Protein AF-G4ZP47-F1 (afdb_monomer_lite)

Organism: Phytophthora sojae (strain P6497) (NCBI:txid1094619)

Radius of gyration: 17.03 Å; chains: 1; bounding box: 41×29×48 Å

Foldseek 3Di:
DAAQAQDPPAPQAWSCLVVVVVVLVVVVVVVQVVVPHDDDQVVSLVVNLVSYDHPRNVVCVVCLVVQVVVPSGPLSSSQVVCVVRVRHHDPVRLVCLVVDDDDPPDDPVVSVVNNCSSDPVNPPPDDPDRD

pLDDT: mean 79.48, std 14.15, range [37.69, 94.62]

Sequence (131 aa):
LESFSGKSEYEGLGAGFRDWGLRFLDELVAAQVISGGNRLDKFKVRVLNRYLEGPARKCFDRMKAFWAVEAPTLEHMMNRRLEVYAKEITIEQTSWLMKARKRPNSSWTEQYLYLMCSDKSCRPLGPAVHL

Secondary structure (DSSP, 8-state):
---B----SSTTS---HHHHHHHHHHHHHHHHHHTTSPPPHHHHHHHHHHTB-HHHHHHHHHHHHHHHHH--SHHHHHHHHHHHH--PPPHHHHHHHHHSPPPTT--HHHHHHHHHHH-GGGS----S---

Structure (mmCIF, N/CA/C/O backbone):
data_AF-G4ZP47-F1
#
_entry.id   AF-G4ZP47-F1
#
loop_
_atom_site.group_PDB
_atom_site.id
_atom_site.type_symbol
_atom_site.label_atom_id
_atom_site.label_alt_id
_atom_site.label_comp_id
_atom_site.label_asym_id
_atom_site.label_entity_id
_atom_site.label_seq_id
_atom_site.pdbx_PDB_ins_code
_atom_site.Cartn_x
_atom_site.Cartn_y
_atom_site.Cartn_z
_atom_site.occupancy
_atom_site.B_iso_or_equiv
_atom_site.auth_seq_id
_atom_site.auth_comp_id
_atom_site.auth_asym_id
_atom_site.auth_atom_id
_atom_site.pdbx_PDB_model_num
ATOM 1 N N . LEU A 1 1 ? -9.354 -7.969 -7.996 1.00 86.75 1 LEU A N 1
ATOM 2 C CA . LEU A 1 1 ? -8.979 -7.318 -6.719 1.00 86.75 1 LEU A CA 1
ATOM 3 C C . LEU A 1 1 ? -9.775 -6.027 -6.509 1.00 86.75 1 LEU A C 1
ATOM 5 O O . LEU A 1 1 ? -9.905 -5.258 -7.454 1.00 86.75 1 LEU A O 1
ATOM 9 N N . GLU A 1 2 ? -10.288 -5.789 -5.302 1.00 91.19 2 GLU A N 1
ATOM 10 C CA . GLU A 1 2 ? -10.971 -4.537 -4.933 1.00 91.19 2 GLU A CA 1
ATOM 11 C C . GLU A 1 2 ? -9.989 -3.386 -4.649 1.00 91.19 2 GLU A C 1
ATOM 13 O O . GLU A 1 2 ? -8.834 -3.610 -4.269 1.00 91.19 2 GLU A O 1
ATOM 18 N N . SER A 1 3 ? -10.452 -2.146 -4.830 1.00 93.31 3 SER A N 1
ATOM 19 C CA . SER A 1 3 ? -9.660 -0.939 -4.573 1.00 93.31 3 SER A CA 1
ATOM 20 C C . SER A 1 3 ? -9.429 -0.706 -3.079 1.00 93.31 3 SER A C 1
ATOM 22 O O . SER A 1 3 ? -10.315 -0.888 -2.250 1.00 93.31 3 SER A O 1
ATOM 24 N N . PHE A 1 4 ? -8.239 -0.226 -2.727 1.00 91.75 4 PHE A N 1
ATOM 25 C CA . PHE A 1 4 ? -7.871 0.117 -1.362 1.00 91.75 4 PHE A CA 1
ATOM 26 C C . PHE A 1 4 ? -8.080 1.600 -1.072 1.00 91.75 4 PHE A C 1
ATOM 28 O O . PHE A 1 4 ? -7.372 2.466 -1.598 1.00 91.75 4 PHE A O 1
ATOM 35 N N . SER A 1 5 ? -9.012 1.890 -0.168 1.00 89.38 5 SER A N 1
ATOM 36 C CA . SER A 1 5 ? -9.340 3.259 0.250 1.00 89.38 5 SER A CA 1
ATOM 37 C C . SER A 1 5 ? -8.502 3.773 1.426 1.00 89.38 5 SER A C 1
ATOM 39 O O . SER A 1 5 ? -8.434 4.984 1.660 1.00 89.38 5 SER A O 1
ATOM 41 N N . GLY A 1 6 ? -7.850 2.871 2.171 1.00 83.75 6 GLY A N 1
ATOM 42 C CA . GLY A 1 6 ? -7.161 3.190 3.425 1.00 83.75 6 GLY A CA 1
ATOM 43 C C . GLY A 1 6 ? -8.094 3.400 4.616 1.00 83.75 6 GLY A C 1
ATOM 44 O O . GLY A 1 6 ? -7.625 3.792 5.683 1.00 83.75 6 GLY A O 1
ATOM 45 N N . LYS A 1 7 ? -9.398 3.159 4.447 1.00 82.69 7 LYS A N 1
ATOM 46 C CA . LYS A 1 7 ? -10.349 3.114 5.556 1.00 82.69 7 LYS A CA 1
ATOM 47 C C . LYS A 1 7 ? -10.259 1.754 6.231 1.00 82.69 7 LYS A C 1
ATOM 49 O O . LYS A 1 7 ? -10.145 0.735 5.560 1.00 82.69 7 LYS A O 1
ATOM 54 N N . SER A 1 8 ? -10.315 1.754 7.554 1.00 73.69 8 SER A N 1
ATOM 55 C CA . SER A 1 8 ? -10.481 0.516 8.300 1.00 73.69 8 SER A CA 1
ATOM 56 C C . SER A 1 8 ? -11.931 0.052 8.188 1.00 73.69 8 SER A C 1
ATOM 58 O O . SER A 1 8 ? -12.838 0.857 8.400 1.00 73.69 8 SER A O 1
ATOM 60 N N . GLU A 1 9 ? -12.144 -1.222 7.856 1.00 68.69 9 GLU A N 1
ATOM 61 C CA . GLU A 1 9 ? -13.469 -1.860 7.924 1.00 68.69 9 GLU A CA 1
ATOM 62 C C . GLU A 1 9 ? -13.986 -1.905 9.365 1.00 68.69 9 GLU A C 1
ATOM 64 O O . GLU A 1 9 ? -15.181 -1.774 9.618 1.00 68.69 9 GLU A O 1
ATOM 69 N N . TYR A 1 10 ? -13.060 -2.012 10.318 1.00 66.56 10 TYR A N 1
ATOM 70 C CA . TYR A 1 10 ? -13.345 -2.098 11.734 1.00 66.56 10 TYR A CA 1
ATOM 71 C C . TYR A 1 10 ? -12.457 -1.135 12.509 1.00 66.56 10 TYR A C 1
ATOM 73 O O . TYR A 1 10 ? -11.262 -1.357 12.662 1.00 66.56 10 TYR A O 1
ATOM 81 N N . GLU A 1 11 ? -13.049 -0.067 13.029 1.00 65.38 11 GLU A N 1
ATOM 82 C CA . GLU A 1 11 ? -12.343 0.975 13.774 1.00 65.38 11 GLU A CA 1
ATOM 83 C C . GLU A 1 11 ? -11.334 0.405 14.789 1.00 65.38 11 GLU A C 1
ATOM 85 O O . GLU A 1 11 ? -11.700 -0.356 15.677 1.00 65.38 11 GLU A O 1
ATOM 90 N N . GLY A 1 12 ? -10.057 0.769 14.639 1.00 64.00 12 GLY A N 1
ATOM 91 C CA . GLY A 1 12 ? -8.954 0.268 15.465 1.00 64.00 12 GLY A CA 1
ATOM 92 C C . GLY A 1 12 ? -8.172 -0.899 14.849 1.00 64.00 12 GLY A C 1
ATOM 93 O O . GLY A 1 12 ? -6.991 -1.044 15.133 1.00 64.00 12 GLY A O 1
ATOM 94 N N . LEU A 1 13 ? -8.725 -1.681 13.920 1.00 63.81 13 LEU A N 1
ATOM 95 C CA . LEU A 1 13 ? -8.040 -2.873 13.391 1.00 63.81 13 LEU A CA 1
ATOM 96 C C . LEU A 1 13 ? -6.963 -2.604 12.329 1.00 63.81 13 LEU A C 1
ATOM 98 O O . LEU A 1 13 ? -6.413 -3.539 11.742 1.00 63.81 13 LEU A O 1
ATOM 102 N N . GLY A 1 14 ? -6.625 -1.332 12.117 1.00 72.12 14 GLY A N 1
ATOM 103 C CA . GLY A 1 14 ? -5.794 -0.892 11.004 1.00 72.12 14 GLY A CA 1
ATOM 104 C C . GLY A 1 14 ? -6.561 -0.960 9.683 1.00 72.12 14 GLY A C 1
ATOM 105 O O . GLY A 1 14 ? -7.675 -1.475 9.597 1.00 72.12 14 GLY A O 1
ATOM 106 N N . ALA A 1 15 ? -5.987 -0.406 8.620 1.00 81.50 15 ALA A N 1
ATOM 107 C CA . ALA A 1 15 ? -6.663 -0.348 7.323 1.00 81.50 15 ALA A CA 1
ATOM 108 C C . ALA A 1 15 ? -6.623 -1.678 6.538 1.00 81.50 15 ALA A C 1
ATOM 110 O O . ALA A 1 15 ? -7.055 -1.702 5.395 1.00 81.50 15 ALA A O 1
ATOM 111 N N . GLY A 1 16 ? -6.058 -2.760 7.093 1.00 84.94 16 GLY A N 1
ATOM 112 C CA . GLY A 1 16 ? -5.916 -4.045 6.389 1.00 84.94 16 GLY A CA 1
ATOM 113 C C . GLY A 1 16 ? -4.921 -4.018 5.219 1.00 84.94 16 GLY A C 1
ATOM 114 O O . GLY A 1 16 ? -4.983 -4.858 4.324 1.00 84.94 16 GLY A O 1
ATOM 115 N N . PHE A 1 17 ? -4.000 -3.044 5.194 1.00 87.56 17 PHE A N 1
ATOM 116 C CA . PHE A 1 17 ? -3.107 -2.833 4.049 1.00 87.56 17 PHE A CA 1
ATOM 117 C C . PHE A 1 17 ? -2.194 -4.028 3.761 1.00 87.56 17 PHE A C 1
ATOM 119 O O . PHE A 1 17 ? -1.942 -4.316 2.597 1.00 87.56 17 PHE A O 1
ATOM 126 N N . ARG A 1 18 ? -1.717 -4.733 4.796 1.00 86.81 18 ARG A N 1
ATOM 127 C CA . ARG A 1 18 ? -0.835 -5.897 4.633 1.00 86.81 18 ARG A CA 1
ATOM 128 C C . ARG A 1 18 ? -1.519 -7.013 3.846 1.00 86.81 18 ARG A C 1
ATOM 130 O O . ARG A 1 18 ? -0.996 -7.445 2.825 1.00 86.81 18 ARG A O 1
ATOM 137 N N . ASP A 1 19 ? -2.702 -7.426 4.287 1.00 87.44 19 ASP A N 1
ATOM 138 C CA . ASP A 1 19 ? -3.437 -8.531 3.664 1.00 87.44 19 ASP A CA 1
ATOM 139 C C . ASP A 1 19 ? -3.911 -8.152 2.260 1.00 87.44 19 ASP A C 1
ATOM 141 O O . ASP A 1 19 ? -3.788 -8.928 1.312 1.00 87.44 19 ASP A O 1
ATOM 145 N N . TRP A 1 20 ? -4.385 -6.915 2.090 1.00 91.44 20 TRP A N 1
ATOM 146 C CA . TRP A 1 20 ? -4.697 -6.390 0.767 1.00 91.44 20 TRP A CA 1
ATOM 147 C C . TRP A 1 20 ? -3.461 -6.349 -0.148 1.00 91.44 20 TRP A C 1
ATOM 149 O O . TRP A 1 20 ? -3.549 -6.744 -1.310 1.00 91.44 20 TRP A O 1
ATOM 159 N N . GLY A 1 21 ? -2.312 -5.918 0.374 1.00 92.19 21 GLY A N 1
ATOM 160 C CA . GLY A 1 21 ? -1.059 -5.790 -0.363 1.00 92.19 21 GLY A CA 1
ATOM 161 C C . GLY A 1 21 ? -0.505 -7.132 -0.836 1.00 92.19 21 GLY A C 1
ATOM 162 O O . GLY A 1 21 ? -0.066 -7.231 -1.977 1.00 92.19 21 GLY A O 1
ATOM 163 N N . LEU A 1 22 ? -0.604 -8.177 -0.012 1.00 91.88 22 LEU A N 1
ATOM 164 C CA . LEU A 1 22 ? -0.239 -9.542 -0.403 1.00 91.88 22 LEU A CA 1
ATOM 165 C C . LEU A 1 22 ? -1.120 -10.058 -1.546 1.00 91.88 22 LEU A C 1
ATOM 167 O O . LEU A 1 22 ? -0.595 -10.555 -2.53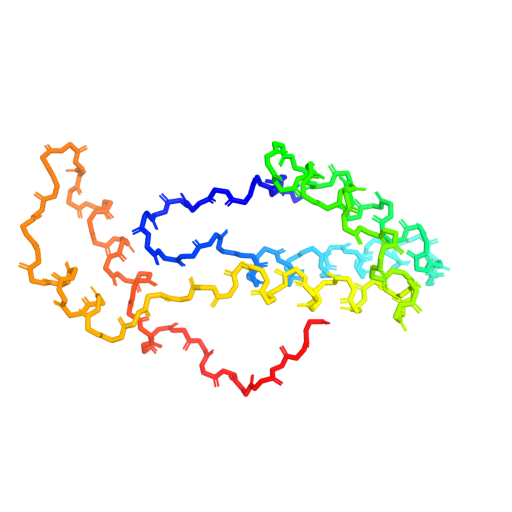9 1.00 91.88 22 LEU A O 1
ATOM 171 N N . ARG A 1 23 ? -2.445 -9.860 -1.468 1.00 93.81 23 ARG A N 1
ATOM 172 C CA . ARG A 1 23 ? -3.363 -10.219 -2.567 1.00 93.81 23 ARG A CA 1
ATOM 173 C C . ARG A 1 23 ? -3.058 -9.442 -3.849 1.00 93.81 23 ARG A C 1
ATOM 175 O O . ARG A 1 23 ? -3.152 -9.992 -4.938 1.00 93.81 23 ARG A O 1
ATOM 182 N N . PHE A 1 24 ? -2.676 -8.169 -3.730 1.00 94.62 24 PHE A N 1
ATOM 183 C CA . PHE A 1 24 ? -2.234 -7.371 -4.874 1.00 94.62 24 PHE A CA 1
ATOM 184 C C . PHE A 1 24 ? -0.974 -7.939 -5.534 1.00 94.62 24 PHE A C 1
ATOM 186 O O . PHE A 1 24 ? -0.920 -8.015 -6.761 1.00 94.62 24 PHE A O 1
ATOM 193 N N . LEU A 1 25 ? 0.031 -8.323 -4.742 1.00 93.81 25 LEU A N 1
ATOM 194 C CA . LEU A 1 25 ? 1.266 -8.910 -5.262 1.00 93.81 25 LEU A CA 1
ATOM 195 C C . LEU A 1 25 ? 1.000 -10.248 -5.958 1.00 93.81 25 LEU A C 1
ATOM 197 O O . LEU A 1 25 ? 1.530 -10.465 -7.046 1.00 93.81 25 LEU A O 1
ATOM 201 N N . ASP A 1 26 ? 0.142 -11.090 -5.386 1.00 92.94 26 ASP A N 1
ATOM 202 C CA . ASP A 1 26 ? -0.226 -12.389 -5.956 1.00 92.94 26 ASP A CA 1
ATOM 203 C C . ASP A 1 26 ? -0.924 -12.239 -7.323 1.00 92.94 26 ASP A C 1
ATOM 205 O O . ASP A 1 26 ? -0.486 -12.795 -8.331 1.00 92.94 26 ASP A O 1
ATOM 209 N N . GLU A 1 27 ? -1.923 -11.354 -7.407 1.00 92.94 27 GLU A N 1
ATOM 210 C CA . GLU A 1 27 ? -2.602 -11.002 -8.665 1.00 92.94 27 GLU A CA 1
ATOM 211 C C . GLU A 1 27 ? -1.641 -10.400 -9.703 1.00 92.94 27 GLU A C 1
ATOM 213 O O . GLU A 1 27 ? -1.729 -10.668 -10.905 1.00 92.94 27 GLU A O 1
ATOM 218 N N . LEU A 1 28 ? -0.687 -9.581 -9.252 1.00 92.06 28 LEU A N 1
ATOM 219 C CA . LEU A 1 28 ? 0.318 -8.984 -10.124 1.00 92.06 28 LEU A CA 1
ATOM 220 C C . LEU A 1 28 ? 1.274 -10.041 -10.696 1.00 92.06 28 LEU A C 1
ATOM 222 O O . LEU A 1 28 ? 1.644 -9.939 -11.870 1.00 92.06 28 LEU A O 1
ATOM 226 N N . VAL A 1 29 ? 1.670 -11.035 -9.896 1.00 91.06 29 VAL A N 1
ATOM 227 C CA . VAL A 1 29 ? 2.492 -12.172 -10.336 1.00 91.06 29 VAL A CA 1
ATOM 228 C C . VAL A 1 29 ? 1.711 -13.027 -11.330 1.00 91.06 29 VAL A C 1
ATOM 230 O O . VAL A 1 29 ? 2.212 -13.274 -12.429 1.00 91.06 29 VAL A O 1
ATOM 233 N N . ALA A 1 30 ? 0.466 -13.390 -11.015 1.00 91.19 30 ALA A N 1
ATOM 234 C CA . ALA A 1 30 ? -0.400 -14.146 -11.919 1.00 91.19 30 ALA A CA 1
ATOM 235 C C . ALA A 1 30 ? -0.556 -13.443 -13.282 1.00 91.19 30 ALA A C 1
ATOM 237 O O . ALA A 1 30 ? -0.355 -14.051 -14.338 1.00 91.19 30 ALA A O 1
ATOM 238 N N . ALA A 1 31 ? -0.807 -12.130 -13.283 1.00 89.25 31 ALA A N 1
ATOM 239 C CA . ALA A 1 31 ? -0.908 -11.342 -14.510 1.00 89.25 31 ALA A CA 1
ATOM 240 C C . ALA A 1 31 ? 0.413 -11.278 -15.303 1.00 89.2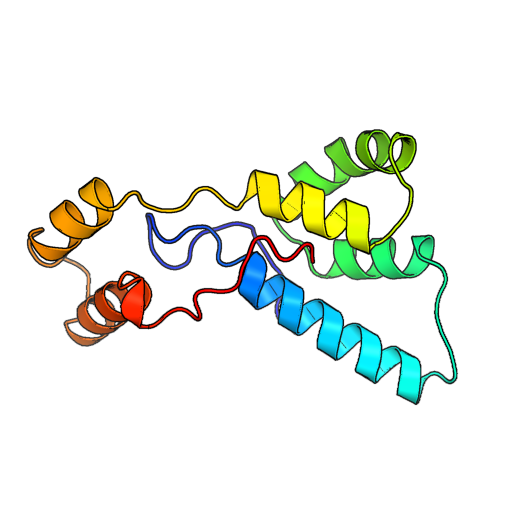5 31 ALA A C 1
ATOM 242 O O . ALA A 1 31 ? 0.403 -11.256 -16.537 1.00 89.25 31 ALA A O 1
ATOM 243 N N . GLN A 1 32 ? 1.565 -11.248 -14.626 1.00 89.69 32 GLN A N 1
ATOM 244 C CA . GLN A 1 32 ? 2.877 -11.255 -15.283 1.00 89.69 32 GLN A CA 1
ATOM 245 C C . GLN A 1 32 ? 3.167 -12.584 -15.976 1.00 89.69 32 GLN A C 1
ATOM 247 O O . GLN A 1 32 ? 3.639 -12.561 -17.115 1.00 89.69 32 GLN A O 1
ATOM 252 N N . VAL A 1 33 ? 2.826 -13.703 -15.330 1.00 88.88 33 VAL A N 1
ATOM 253 C CA . VAL A 1 33 ? 2.933 -15.051 -15.908 1.00 88.88 33 VAL A CA 1
ATOM 254 C C . VAL A 1 33 ? 2.108 -15.142 -17.190 1.00 88.88 33 VAL A C 1
ATOM 256 O O . VAL A 1 33 ? 2.641 -15.515 -18.232 1.00 88.88 33 VAL A O 1
ATOM 259 N N . ILE A 1 34 ? 0.845 -14.707 -17.149 1.00 89.94 34 ILE A N 1
ATOM 260 C CA . ILE A 1 34 ? -0.047 -14.730 -18.320 1.00 89.94 34 ILE A CA 1
ATOM 261 C C . ILE A 1 34 ? 0.478 -13.820 -19.438 1.00 89.94 34 ILE A C 1
ATOM 263 O O . ILE A 1 34 ? 0.404 -14.161 -20.615 1.00 89.94 34 ILE A O 1
ATOM 267 N N . SER A 1 35 ? 1.020 -12.651 -19.087 1.00 86.56 35 SER A N 1
ATOM 268 C CA . SER A 1 35 ? 1.457 -11.656 -20.070 1.00 86.56 35 SER A CA 1
ATOM 269 C C . SER A 1 35 ? 2.877 -11.865 -20.618 1.00 86.56 35 SER A C 1
ATOM 271 O O . SER A 1 35 ? 3.349 -11.024 -21.385 1.00 86.56 35 SER A O 1
ATOM 273 N N . GLY A 1 36 ? 3.544 -12.962 -20.241 1.00 82.06 36 GLY A N 1
ATOM 274 C CA . GLY A 1 36 ? 4.812 -13.392 -20.832 1.00 82.06 36 GLY A CA 1
ATOM 275 C C . GLY A 1 36 ? 6.062 -12.675 -20.318 1.00 82.06 36 GLY A C 1
ATOM 276 O O . GLY A 1 36 ? 7.049 -12.601 -21.047 1.00 82.06 36 GLY A O 1
ATOM 277 N N . GLY A 1 37 ? 6.060 -12.134 -19.094 1.00 79.69 37 GLY A N 1
ATOM 278 C CA . GLY A 1 37 ? 7.301 -11.640 -18.491 1.00 79.69 37 GLY A CA 1
ATOM 279 C C . GLY A 1 37 ? 7.161 -10.581 -17.401 1.00 79.69 37 GLY A C 1
ATOM 280 O O . GLY A 1 37 ? 6.107 -9.975 -17.185 1.00 79.69 37 GLY A O 1
ATOM 281 N N . ASN A 1 38 ? 8.285 -10.335 -16.723 1.00 81.56 38 ASN A N 1
ATOM 282 C CA . ASN A 1 38 ? 8.399 -9.332 -15.670 1.00 81.56 38 ASN A CA 1
ATOM 283 C C . ASN A 1 38 ? 8.230 -7.916 -16.247 1.00 81.56 38 ASN A C 1
ATOM 285 O O . ASN A 1 38 ? 8.871 -7.532 -17.227 1.00 81.56 38 ASN A O 1
ATOM 289 N N . ARG A 1 39 ? 7.370 -7.111 -15.622 1.00 84.81 39 ARG A N 1
ATOM 290 C CA . ARG A 1 39 ? 7.161 -5.705 -15.999 1.00 84.81 39 ARG A CA 1
ATOM 291 C C . ARG A 1 39 ? 8.172 -4.816 -15.273 1.00 84.81 39 ARG A C 1
ATOM 293 O O . ARG A 1 39 ? 8.612 -5.147 -14.183 1.00 84.81 39 ARG A O 1
ATOM 300 N N . LEU A 1 40 ? 8.501 -3.650 -15.830 1.00 89.38 40 LEU A N 1
ATOM 301 C CA . LEU A 1 40 ? 9.320 -2.661 -15.110 1.00 89.38 40 LEU A CA 1
ATOM 302 C C . LEU A 1 40 ? 8.557 -2.113 -13.895 1.00 89.38 40 LEU A C 1
ATOM 304 O O . LEU A 1 40 ? 7.347 -1.883 -13.988 1.00 89.38 40 LEU A O 1
ATOM 308 N N . ASP A 1 41 ? 9.258 -1.807 -12.802 1.00 91.88 41 ASP A N 1
ATOM 309 C CA . ASP A 1 41 ? 8.647 -1.285 -11.570 1.00 91.88 41 ASP A CA 1
ATOM 310 C C . ASP A 1 41 ? 7.795 -0.041 -11.798 1.00 91.88 41 ASP A C 1
ATOM 312 O O . ASP A 1 41 ? 6.685 0.044 -11.284 1.00 91.88 41 ASP A O 1
ATOM 316 N N . LYS A 1 42 ? 8.212 0.872 -12.683 1.00 88.50 42 LYS A N 1
ATOM 317 C CA . LYS A 1 42 ? 7.397 2.044 -13.054 1.00 88.50 42 LYS A CA 1
ATOM 318 C C . LYS A 1 42 ? 5.986 1.681 -13.543 1.00 88.50 42 LYS A C 1
ATOM 320 O O . LYS A 1 42 ? 5.039 2.437 -13.326 1.00 88.50 42 LYS A O 1
ATOM 325 N N . PHE A 1 43 ? 5.831 0.537 -14.215 1.00 90.06 43 PHE A N 1
ATOM 326 C CA . PHE A 1 43 ? 4.523 0.036 -14.633 1.00 90.06 43 PHE A CA 1
ATOM 327 C C . PHE A 1 43 ? 3.792 -0.619 -13.467 1.00 90.06 43 PHE A C 1
ATOM 329 O O . PHE A 1 43 ? 2.611 -0.338 -13.284 1.00 90.06 43 PHE A O 1
ATOM 336 N N . LYS A 1 44 ? 4.481 -1.422 -12.651 1.00 93.06 44 LYS A N 1
ATOM 337 C CA . LYS A 1 44 ? 3.901 -2.051 -11.456 1.00 93.06 44 LYS A CA 1
ATOM 338 C C . LYS A 1 44 ? 3.366 -1.012 -10.463 1.00 93.06 44 LYS A C 1
ATOM 340 O O . LYS A 1 44 ? 2.232 -1.116 -10.019 1.00 93.06 44 LYS A O 1
ATOM 345 N N . VAL A 1 45 ? 4.121 0.056 -10.218 1.00 92.69 45 VAL A N 1
ATOM 346 C CA . VAL A 1 45 ? 3.736 1.217 -9.400 1.00 92.69 45 VAL A CA 1
ATOM 347 C C . VAL A 1 45 ? 2.527 1.949 -9.987 1.00 92.69 45 VAL A C 1
ATOM 349 O O . VAL A 1 45 ? 1.623 2.368 -9.263 1.00 92.69 45 VAL A O 1
ATOM 352 N N . ARG A 1 46 ? 2.460 2.086 -11.318 1.00 91.81 46 ARG A N 1
ATOM 353 C CA . ARG A 1 46 ? 1.279 2.651 -11.985 1.00 91.81 46 ARG A CA 1
ATOM 354 C C . ARG A 1 46 ? 0.052 1.762 -11.790 1.00 91.81 46 ARG A C 1
ATOM 356 O O . ARG A 1 46 ? -1.036 2.295 -11.587 1.00 91.81 46 ARG A O 1
ATOM 363 N N . VAL A 1 47 ? 0.219 0.442 -11.870 1.00 93.38 47 VAL A N 1
ATOM 364 C CA . VAL A 1 47 ? -0.848 -0.531 -11.605 1.00 93.38 47 VAL A CA 1
ATOM 365 C C . VAL A 1 47 ? -1.290 -0.436 -10.147 1.00 93.38 47 VAL A C 1
ATOM 367 O O . VAL A 1 47 ? -2.482 -0.265 -9.922 1.00 93.38 47 VAL A O 1
ATOM 370 N N . LEU A 1 48 ? -0.358 -0.408 -9.188 1.00 93.56 48 LEU A N 1
ATOM 371 C CA . LEU A 1 48 ? -0.652 -0.182 -7.769 1.00 93.56 48 LEU A CA 1
ATOM 372 C C . LEU A 1 48 ? -1.541 1.052 -7.583 1.00 93.56 48 LEU A C 1
ATOM 374 O O . LEU A 1 48 ? -2.603 0.942 -6.984 1.00 93.56 48 LEU A O 1
ATOM 378 N N . ASN A 1 49 ? -1.173 2.198 -8.171 1.00 92.94 49 ASN A N 1
ATOM 379 C CA . ASN A 1 49 ? -1.942 3.442 -8.035 1.00 92.94 49 ASN A CA 1
ATOM 380 C C . ASN A 1 49 ? -3.389 3.347 -8.559 1.00 92.94 49 ASN A C 1
ATOM 382 O O . ASN A 1 49 ? -4.263 4.065 -8.082 1.00 92.94 49 ASN A O 1
ATOM 386 N N . ARG A 1 50 ? -3.659 2.482 -9.548 1.00 93.75 50 ARG A N 1
ATOM 387 C CA . ARG A 1 50 ? -5.019 2.277 -10.085 1.00 93.75 50 ARG A CA 1
ATOM 388 C C . ARG A 1 50 ? -5.928 1.550 -9.106 1.00 93.75 50 ARG A C 1
ATOM 390 O O . ARG A 1 50 ? -7.126 1.795 -9.130 1.00 93.75 50 ARG A O 1
ATOM 397 N N . TYR A 1 51 ? -5.356 0.696 -8.264 1.00 94.50 51 TYR A N 1
ATOM 398 C CA . TYR A 1 51 ? -6.083 -0.007 -7.215 1.00 94.50 51 TYR A CA 1
ATOM 399 C C . TYR A 1 51 ? -6.146 0.787 -5.906 1.00 94.50 51 TYR A C 1
ATOM 401 O O . TYR A 1 51 ? -6.583 0.255 -4.892 1.00 94.50 51 TYR A O 1
ATOM 409 N N . LEU A 1 52 ? -5.710 2.049 -5.893 1.00 93.56 52 LEU A N 1
ATOM 410 C CA . LEU A 1 52 ? -5.900 2.938 -4.752 1.00 93.56 52 LEU A CA 1
ATOM 411 C C . LEU A 1 52 ? -7.050 3.890 -5.023 1.00 93.56 52 LEU A C 1
ATOM 413 O O . LEU A 1 52 ? -7.212 4.408 -6.129 1.00 93.56 52 LEU A O 1
ATOM 417 N N . GLU A 1 53 ? -7.785 4.221 -3.974 1.00 94.44 53 GLU A N 1
ATOM 418 C CA . GLU A 1 53 ? -8.862 5.196 -4.057 1.00 94.44 53 GLU A CA 1
ATOM 419 C C . GLU A 1 53 ? -8.897 6.124 -2.845 1.00 94.44 53 GLU A C 1
ATOM 421 O O . GLU A 1 53 ? -8.196 5.935 -1.849 1.00 94.44 53 GLU A O 1
ATOM 426 N N . GLY A 1 54 ? -9.688 7.191 -2.961 1.00 90.81 54 GLY 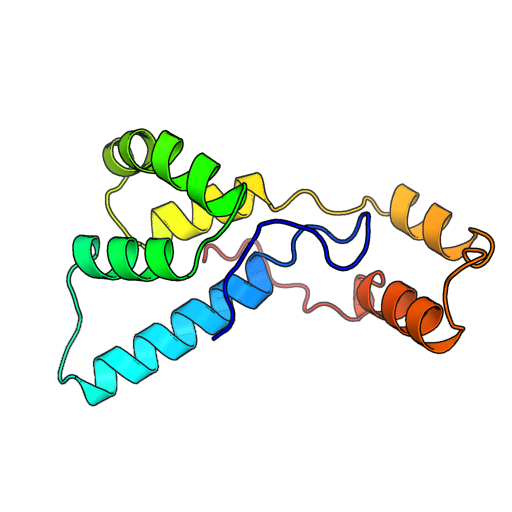A N 1
ATOM 427 C CA . GLY A 1 54 ? -9.948 8.106 -1.857 1.00 90.81 54 GLY A CA 1
ATOM 428 C C . GLY A 1 54 ? -8.672 8.664 -1.195 1.00 90.81 54 GLY A C 1
ATOM 429 O O . GLY A 1 54 ? -7.749 9.105 -1.891 1.00 90.81 54 GLY A O 1
ATOM 430 N N . PRO A 1 55 ? -8.615 8.697 0.151 1.00 85.94 55 PRO A N 1
ATOM 431 C CA . PRO A 1 55 ? -7.459 9.196 0.895 1.00 85.94 55 PRO A CA 1
ATOM 432 C C . PRO A 1 55 ? -6.167 8.417 0.628 1.00 85.94 55 PRO A C 1
ATOM 434 O O . PRO A 1 55 ? -5.103 9.032 0.551 1.00 85.94 55 PRO A O 1
ATOM 437 N N . ALA A 1 56 ? -6.248 7.095 0.438 1.00 87.88 56 ALA A N 1
ATOM 438 C CA . ALA A 1 56 ? -5.084 6.263 0.151 1.00 87.88 56 ALA A CA 1
ATOM 439 C C . ALA A 1 56 ? -4.379 6.673 -1.142 1.00 87.88 56 ALA A C 1
ATOM 441 O O . ALA A 1 56 ? -3.158 6.847 -1.149 1.00 87.88 56 ALA A O 1
ATOM 442 N N . ARG A 1 57 ? -5.146 6.909 -2.211 1.00 92.62 57 ARG A N 1
ATOM 443 C CA . ARG A 1 57 ? -4.592 7.389 -3.482 1.00 92.62 57 ARG A CA 1
ATOM 444 C C . ARG A 1 57 ? -4.006 8.791 -3.366 1.00 92.62 57 ARG A C 1
ATOM 446 O O . ARG A 1 57 ? -2.892 9.023 -3.818 1.00 92.62 57 ARG A O 1
ATOM 453 N N . LYS A 1 58 ? -4.715 9.717 -2.710 1.00 89.25 58 LYS A N 1
ATOM 454 C CA . LYS A 1 58 ? -4.229 11.095 -2.510 1.00 89.25 58 LYS A CA 1
ATOM 455 C C . LYS A 1 58 ? -2.918 11.137 -1.718 1.00 89.25 58 LYS A C 1
ATOM 457 O O . LYS A 1 58 ? -2.032 11.916 -2.056 1.00 89.25 58 LYS A O 1
ATOM 462 N N . CYS A 1 59 ? -2.794 10.311 -0.678 1.00 84.88 59 CYS A N 1
ATOM 463 C CA . CYS A 1 59 ? -1.557 10.170 0.088 1.00 84.88 59 CYS A CA 1
ATOM 464 C C . CYS A 1 59 ? -0.434 9.610 -0.795 1.00 84.88 59 CYS A C 1
ATOM 466 O O . CYS A 1 59 ? 0.646 10.194 -0.858 1.00 84.88 59 CYS A O 1
ATOM 468 N N . PHE A 1 60 ? -0.718 8.545 -1.549 1.00 88.88 60 PHE A N 1
ATOM 469 C CA . PHE A 1 60 ? 0.254 7.933 -2.448 1.00 88.88 60 PHE A CA 1
ATOM 470 C C . PHE A 1 60 ? 0.758 8.897 -3.525 1.00 88.88 60 PHE A C 1
ATOM 472 O O . PHE A 1 60 ? 1.962 9.023 -3.721 1.00 88.88 60 PHE A O 1
ATOM 479 N N . ASP A 1 61 ? -0.135 9.633 -4.187 1.00 91.38 61 ASP A N 1
ATOM 480 C CA . ASP A 1 61 ? 0.241 10.577 -5.240 1.00 91.38 61 ASP A CA 1
ATOM 481 C C . ASP A 1 61 ? 1.155 11.705 -4.732 1.00 91.38 61 ASP A C 1
ATOM 483 O O . ASP A 1 61 ? 2.007 12.166 -5.493 1.00 91.38 61 ASP A O 1
ATOM 487 N N . ARG A 1 62 ? 1.027 12.105 -3.457 1.00 89.31 62 ARG A N 1
ATOM 488 C CA . ARG A 1 62 ? 1.915 13.084 -2.805 1.00 89.31 62 ARG A CA 1
ATOM 489 C C . ARG A 1 62 ? 3.275 12.492 -2.441 1.00 89.31 62 ARG A C 1
ATOM 491 O O . ARG A 1 62 ? 4.289 13.151 -2.631 1.00 89.31 62 ARG A O 1
ATOM 498 N N . MET A 1 63 ? 3.296 11.263 -1.927 1.00 86.81 63 MET A N 1
ATOM 499 C CA . MET A 1 63 ? 4.509 10.656 -1.371 1.00 86.81 63 MET A CA 1
ATOM 500 C C . MET A 1 63 ? 5.350 9.894 -2.401 1.00 86.81 63 MET A C 1
ATOM 502 O O . MET A 1 63 ? 6.558 9.775 -2.228 1.00 86.81 63 MET A O 1
ATOM 506 N N . LYS A 1 64 ? 4.753 9.411 -3.500 1.00 87.38 64 LYS A N 1
ATOM 507 C CA . LYS A 1 64 ? 5.431 8.537 -4.477 1.00 87.38 64 LYS A CA 1
ATOM 508 C C . LYS A 1 64 ? 6.713 9.132 -5.058 1.00 87.38 64 LYS A C 1
ATOM 510 O O . LYS A 1 64 ? 7.637 8.384 -5.343 1.00 87.38 64 LYS A O 1
ATOM 515 N N . ALA A 1 65 ? 6.768 10.452 -5.254 1.00 89.00 65 ALA A N 1
ATOM 516 C CA . ALA A 1 65 ? 7.953 11.116 -5.792 1.00 89.00 65 ALA A CA 1
ATOM 517 C C . ALA A 1 65 ? 9.098 11.104 -4.774 1.00 89.00 65 ALA A C 1
ATOM 519 O O . ALA A 1 65 ? 10.233 10.839 -5.145 1.00 89.00 65 ALA A O 1
ATOM 520 N N . PHE A 1 66 ? 8.778 11.326 -3.498 1.00 88.94 66 PHE A N 1
ATOM 521 C CA . PHE A 1 66 ? 9.739 11.275 -2.402 1.00 88.94 66 PHE A CA 1
ATOM 522 C C . PHE A 1 66 ? 10.289 9.854 -2.218 1.00 88.94 66 PHE A C 1
ATOM 524 O O . PHE A 1 66 ? 11.497 9.655 -2.258 1.00 88.94 66 PHE A O 1
ATOM 531 N N . TRP A 1 67 ? 9.415 8.847 -2.149 1.00 88.69 67 TRP A N 1
ATOM 532 C CA . TRP A 1 67 ? 9.843 7.447 -2.023 1.00 88.69 67 TRP A CA 1
ATOM 533 C C . TRP A 1 67 ? 10.611 6.935 -3.245 1.00 88.69 67 TRP A C 1
ATOM 535 O O . TRP A 1 67 ? 11.507 6.113 -3.108 1.00 88.69 67 TRP A O 1
ATOM 545 N N . ALA A 1 68 ? 10.316 7.444 -4.444 1.00 89.31 68 ALA A N 1
ATOM 546 C CA . ALA A 1 68 ? 11.066 7.076 -5.642 1.00 89.31 68 ALA A CA 1
ATOM 547 C C . ALA A 1 68 ? 12.526 7.566 -5.623 1.00 89.31 68 ALA A C 1
ATOM 549 O O . ALA A 1 68 ? 13.347 6.977 -6.323 1.00 89.31 68 ALA A O 1
ATOM 550 N N . VAL A 1 69 ? 12.847 8.618 -4.853 1.00 92.12 69 VAL A N 1
ATOM 551 C CA . VAL A 1 69 ? 14.235 9.067 -4.642 1.00 92.12 69 VAL A CA 1
ATOM 552 C C . VAL A 1 69 ? 15.001 8.073 -3.772 1.00 92.12 69 VAL A C 1
ATOM 554 O O . VAL A 1 69 ? 16.175 7.832 -4.032 1.00 92.12 69 VAL A O 1
ATOM 557 N N . GLU A 1 70 ? 14.344 7.484 -2.769 1.00 90.50 70 GLU A N 1
ATOM 558 C CA . GLU A 1 70 ? 14.946 6.461 -1.907 1.00 90.50 70 GLU A CA 1
ATOM 559 C C . GLU A 1 70 ? 15.177 5.157 -2.680 1.00 90.50 70 GLU A C 1
ATOM 561 O O . GLU A 1 70 ? 16.305 4.678 -2.773 1.00 90.50 70 GLU A O 1
ATOM 566 N N . ALA A 1 71 ? 14.115 4.601 -3.269 1.00 92.38 71 ALA A N 1
ATOM 567 C CA . ALA A 1 71 ? 14.205 3.483 -4.197 1.00 92.38 71 ALA A CA 1
ATOM 568 C C . ALA A 1 71 ? 12.972 3.438 -5.124 1.00 92.38 71 ALA A C 1
ATOM 570 O O . ALA A 1 71 ? 11.833 3.353 -4.654 1.00 92.38 71 ALA A O 1
ATOM 571 N N . PRO A 1 72 ? 13.153 3.423 -6.458 1.00 91.19 72 PRO A N 1
ATOM 572 C CA . PRO A 1 72 ? 12.049 3.429 -7.417 1.00 91.19 72 PRO A CA 1
ATOM 573 C C . PRO A 1 72 ? 11.469 2.023 -7.682 1.00 91.19 72 PRO A C 1
ATOM 575 O O . PRO A 1 72 ? 11.091 1.716 -8.816 1.00 91.19 72 PRO A O 1
ATOM 578 N N . THR A 1 73 ? 11.400 1.160 -6.663 1.00 92.81 73 THR A N 1
ATOM 579 C CA . THR A 1 73 ? 10.880 -0.215 -6.769 1.00 92.81 73 THR A CA 1
ATOM 580 C C . THR A 1 73 ? 9.461 -0.323 -6.211 1.00 92.81 73 THR A C 1
ATOM 582 O O . THR A 1 73 ? 9.071 0.431 -5.316 1.00 92.81 73 THR A O 1
ATOM 585 N N . LEU A 1 74 ? 8.660 -1.263 -6.731 1.00 93.12 74 LEU A N 1
ATOM 586 C CA . LEU A 1 74 ? 7.331 -1.530 -6.174 1.00 93.12 74 LEU A CA 1
ATOM 587 C C . LEU A 1 74 ? 7.430 -1.977 -4.709 1.00 93.12 74 LEU A C 1
ATOM 589 O O . LEU A 1 74 ? 6.669 -1.484 -3.884 1.00 93.12 74 LEU A O 1
ATOM 593 N N . GLU A 1 75 ? 8.365 -2.878 -4.409 1.00 92.31 75 GLU A N 1
ATOM 594 C CA . GLU A 1 75 ? 8.633 -3.414 -3.067 1.00 92.31 75 GLU A CA 1
ATOM 595 C C . GLU A 1 75 ? 8.849 -2.285 -2.051 1.00 92.31 75 GLU A C 1
ATOM 597 O O . GLU A 1 75 ? 8.142 -2.178 -1.049 1.00 92.31 75 GLU A O 1
ATOM 602 N N . HIS A 1 76 ? 9.746 -1.342 -2.358 1.00 91.69 76 HIS A N 1
ATOM 603 C CA . HIS A 1 76 ? 10.003 -0.203 -1.483 1.00 91.69 76 HIS A CA 1
ATOM 604 C C . HIS A 1 76 ? 8.740 0.641 -1.249 1.00 91.69 76 HIS A C 1
ATOM 606 O O . HIS A 1 76 ? 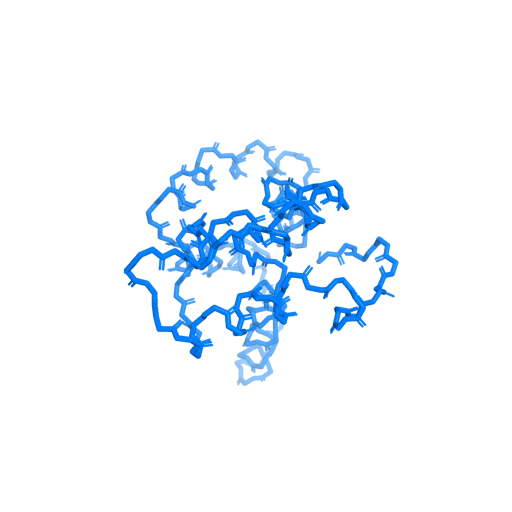8.423 1.002 -0.114 1.00 91.69 76 HIS A O 1
ATOM 612 N N . MET A 1 77 ? 7.967 0.912 -2.305 1.00 91.62 77 MET A N 1
ATOM 613 C CA . MET A 1 77 ? 6.716 1.663 -2.177 1.00 91.62 77 MET A CA 1
ATOM 614 C C . MET A 1 77 ? 5.653 0.910 -1.365 1.00 91.62 77 MET A C 1
ATOM 616 O O . MET A 1 77 ? 4.907 1.539 -0.616 1.00 91.62 77 MET A O 1
ATOM 620 N N . MET A 1 78 ? 5.574 -0.417 -1.483 1.00 92.69 78 MET A N 1
ATOM 621 C CA . MET A 1 78 ? 4.673 -1.249 -0.680 1.00 92.69 78 MET A CA 1
ATOM 622 C C . MET A 1 78 ? 5.080 -1.221 0.796 1.00 92.69 78 MET A C 1
ATOM 624 O O . MET A 1 7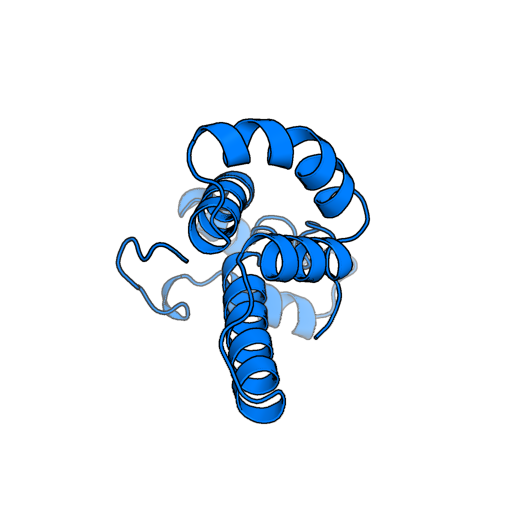8 ? 4.221 -1.012 1.651 1.00 92.69 78 MET A O 1
ATOM 628 N N . ASN A 1 79 ? 6.376 -1.305 1.094 1.00 90.12 79 ASN A N 1
ATOM 629 C CA . ASN A 1 79 ? 6.907 -1.215 2.455 1.00 90.12 79 ASN A CA 1
ATOM 630 C C . ASN A 1 79 ? 6.668 0.142 3.115 1.00 90.12 79 ASN A C 1
ATOM 632 O O . ASN A 1 79 ? 6.138 0.204 4.223 1.00 90.12 79 ASN A O 1
ATOM 636 N N . ARG A 1 80 ? 6.952 1.247 2.418 1.00 89.00 80 ARG A N 1
ATOM 637 C CA . ARG A 1 80 ? 6.658 2.594 2.934 1.00 89.00 80 ARG A CA 1
ATOM 638 C C . ARG A 1 80 ? 5.176 2.797 3.218 1.00 89.00 80 ARG A C 1
ATOM 640 O O . ARG A 1 80 ? 4.801 3.446 4.191 1.00 89.00 80 ARG A O 1
ATOM 647 N N . ARG A 1 81 ? 4.301 2.216 2.397 1.00 87.56 81 ARG A N 1
ATOM 648 C CA . ARG A 1 81 ? 2.863 2.242 2.677 1.00 87.56 81 ARG A CA 1
ATOM 649 C C . ARG A 1 81 ? 2.487 1.352 3.846 1.00 87.56 81 ARG A C 1
ATOM 651 O O . ARG A 1 81 ? 1.628 1.756 4.626 1.00 87.56 81 ARG A O 1
ATOM 658 N N . LEU A 1 82 ? 3.120 0.192 3.992 1.00 86.69 82 LEU A N 1
ATOM 659 C CA . LEU A 1 82 ? 2.918 -0.648 5.162 1.00 86.69 82 LEU A CA 1
ATOM 660 C C . LEU A 1 82 ? 3.215 0.143 6.429 1.00 86.69 82 LEU A C 1
ATOM 662 O O . LEU A 1 82 ? 2.343 0.192 7.277 1.00 86.69 82 LEU A O 1
ATOM 666 N N . GLU A 1 83 ? 4.330 0.868 6.509 1.00 83.12 83 GLU A N 1
ATOM 667 C CA . GLU A 1 83 ? 4.648 1.733 7.657 1.00 83.12 83 GLU A CA 1
ATOM 668 C C . GLU A 1 83 ? 3.544 2.766 7.954 1.00 83.12 83 GLU A C 1
ATOM 670 O O . GLU A 1 83 ? 3.162 2.959 9.108 1.00 83.12 83 GLU A O 1
ATOM 675 N N . VAL A 1 84 ? 2.970 3.395 6.920 1.00 81.00 84 VAL A N 1
ATOM 676 C CA . VAL A 1 84 ? 1.872 4.370 7.074 1.00 81.00 84 VAL A CA 1
ATOM 677 C C . VAL A 1 84 ? 0.602 3.727 7.647 1.00 81.00 84 VAL A C 1
ATOM 679 O O . VAL A 1 84 ? -0.104 4.357 8.439 1.00 81.00 84 VAL A O 1
ATOM 682 N N . TYR A 1 85 ? 0.296 2.485 7.260 1.00 77.94 85 TYR A N 1
ATOM 683 C CA . TYR A 1 85 ? -0.927 1.778 7.664 1.00 77.94 85 TYR A CA 1
ATOM 684 C C . TYR A 1 85 ? -0.725 0.741 8.776 1.00 77.94 85 TYR A C 1
ATOM 686 O O . TYR A 1 85 ? -1.713 0.188 9.256 1.00 77.94 85 TYR A O 1
ATOM 694 N N . ALA A 1 86 ? 0.510 0.514 9.223 1.00 73.00 86 ALA A N 1
ATOM 695 C CA . ALA A 1 86 ? 0.892 -0.444 10.261 1.00 73.00 86 ALA A CA 1
ATOM 696 C C . ALA A 1 86 ? 0.566 0.039 11.681 1.00 73.00 86 ALA A C 1
ATOM 698 O O . ALA A 1 86 ? 1.045 -0.537 12.654 1.00 73.00 86 ALA A O 1
ATOM 699 N N . LYS A 1 87 ? -0.267 1.078 11.835 1.00 65.56 87 LYS A N 1
ATOM 700 C CA . LYS A 1 87 ? -0.842 1.409 13.140 1.00 65.56 87 LYS A CA 1
ATOM 701 C C . LYS A 1 87 ? -1.771 0.278 13.572 1.00 65.56 87 LYS A C 1
ATOM 703 O O . LYS A 1 87 ? -2.943 0.241 13.202 1.00 65.56 87 LYS A O 1
ATOM 708 N N . GLU A 1 88 ? -1.212 -0.649 14.334 1.00 61.59 88 GLU A N 1
ATOM 709 C CA . GLU A 1 88 ? -1.949 -1.698 15.017 1.00 61.59 88 GLU A CA 1
ATOM 710 C C . GLU A 1 88 ? -2.596 -1.167 16.296 1.00 61.59 88 GLU A C 1
ATOM 712 O O . GLU A 1 88 ? -2.067 -0.269 16.955 1.00 61.59 88 GLU A O 1
ATOM 717 N N . ILE A 1 89 ? -3.705 -1.793 16.688 1.00 60.75 89 ILE A N 1
ATOM 718 C CA . ILE A 1 89 ? -4.183 -1.718 18.067 1.00 60.75 89 ILE A CA 1
ATOM 719 C C . ILE A 1 89 ? -3.162 -2.344 19.022 1.00 60.75 89 ILE A C 1
ATOM 721 O O . ILE A 1 89 ? -2.628 -3.438 18.786 1.00 60.75 89 ILE A O 1
ATOM 725 N N . THR A 1 90 ? -2.887 -1.637 20.116 1.00 63.97 90 THR A N 1
ATOM 726 C CA . THR A 1 90 ? -2.070 -2.150 21.221 1.00 63.97 90 THR A CA 1
ATOM 727 C C . THR A 1 90 ? -2.824 -3.246 21.978 1.00 63.97 90 THR A C 1
ATOM 729 O O . THR A 1 90 ? -4.049 -3.321 21.920 1.00 63.97 90 THR A O 1
ATOM 732 N N . ILE A 1 91 ? -2.109 -4.088 22.734 1.00 61.94 91 ILE A N 1
ATOM 733 C CA . ILE A 1 91 ? -2.733 -5.114 23.595 1.00 61.94 91 ILE A CA 1
ATOM 734 C C . ILE A 1 91 ? -3.722 -4.472 24.581 1.00 61.94 91 ILE A C 1
ATOM 736 O O . ILE A 1 91 ? -4.787 -5.028 24.841 1.00 61.94 91 ILE A O 1
ATOM 740 N N . GLU A 1 92 ? -3.407 -3.279 25.088 1.00 66.19 92 GLU A N 1
ATOM 741 C CA . GLU A 1 92 ? -4.304 -2.507 25.954 1.00 66.19 92 GLU A CA 1
ATOM 742 C C . GLU A 1 92 ? -5.590 -2.102 25.228 1.00 66.19 92 GLU A C 1
ATOM 744 O O . GLU A 1 92 ? -6.681 -2.273 25.771 1.00 66.19 92 GLU A O 1
ATOM 749 N N . GLN A 1 93 ? -5.483 -1.639 23.979 1.00 66.06 93 GLN A N 1
ATOM 750 C CA . GLN A 1 93 ? -6.643 -1.311 23.152 1.00 66.06 93 GLN A CA 1
ATOM 751 C C . GLN A 1 93 ? -7.467 -2.560 22.817 1.00 66.06 93 GLN A C 1
ATOM 753 O O . GLN A 1 93 ? -8.691 -2.513 22.917 1.00 66.06 93 GLN A O 1
ATOM 758 N N . THR A 1 94 ? -6.834 -3.695 22.504 1.00 64.06 94 THR A N 1
ATOM 759 C CA . THR A 1 94 ? -7.526 -4.977 22.289 1.00 64.06 94 THR A CA 1
ATOM 760 C C . THR A 1 94 ? -8.248 -5.448 23.556 1.00 64.06 94 THR A C 1
ATOM 762 O O . THR A 1 94 ? -9.415 -5.825 23.492 1.00 64.06 94 THR A O 1
ATOM 765 N N . SER A 1 95 ? -7.601 -5.379 24.723 1.00 68.50 95 SER A N 1
ATOM 766 C CA . SER A 1 95 ? -8.192 -5.751 26.019 1.00 68.50 95 SER A CA 1
ATOM 767 C C . SER A 1 95 ? -9.381 -4.859 26.382 1.00 68.50 95 SER A C 1
ATOM 769 O O . SER A 1 95 ? -10.417 -5.346 26.839 1.00 68.50 95 SER A O 1
ATOM 771 N N . TRP A 1 96 ? -9.271 -3.553 26.123 1.00 71.31 96 TRP A N 1
ATOM 772 C CA . TRP A 1 96 ? -10.379 -2.616 26.291 1.00 71.31 96 TRP A CA 1
ATOM 773 C C . TRP A 1 96 ? -11.537 -2.926 25.334 1.00 71.31 96 TRP A C 1
ATOM 775 O O . TRP A 1 96 ? -12.685 -2.978 25.768 1.00 71.31 96 TRP A O 1
ATOM 785 N N . LEU A 1 97 ? -11.246 -3.226 24.065 1.00 68.81 97 LEU A N 1
ATOM 786 C CA . LEU A 1 97 ? -12.242 -3.620 23.064 1.00 68.81 97 LEU A CA 1
ATOM 787 C C . LEU A 1 97 ? -12.958 -4.933 23.410 1.00 68.81 97 LEU A C 1
ATOM 789 O O . LEU A 1 97 ? -14.161 -5.036 23.184 1.00 68.81 97 LEU A O 1
ATOM 793 N N . MET A 1 98 ? -12.254 -5.910 23.989 1.00 68.00 98 MET A N 1
ATOM 794 C CA . MET A 1 98 ? -12.850 -7.171 24.452 1.00 68.00 98 MET A CA 1
ATOM 795 C C . MET A 1 98 ? -13.785 -6.978 25.654 1.00 68.00 98 MET A C 1
ATOM 797 O O . MET A 1 98 ? -14.754 -7.718 25.802 1.00 68.00 98 MET A O 1
ATOM 801 N N . LYS A 1 99 ? -13.513 -5.983 26.507 1.00 72.00 99 LYS A N 1
ATOM 802 C CA . LYS A 1 99 ? -14.346 -5.641 27.675 1.00 72.00 99 LYS A CA 1
ATOM 803 C C . LYS A 1 99 ? -15.456 -4.640 27.350 1.00 72.00 99 LYS A C 1
ATOM 805 O O . LYS A 1 99 ? -16.357 -4.439 28.166 1.00 72.00 99 LYS A O 1
ATOM 810 N N . ALA A 1 100 ? -15.383 -3.983 26.195 1.00 68.25 100 ALA A N 1
ATOM 811 C CA . ALA A 1 100 ? -16.338 -2.966 25.796 1.00 68.25 100 ALA A CA 1
ATOM 812 C C . ALA A 1 100 ? -17.724 -3.578 25.552 1.00 68.25 100 ALA A C 1
ATOM 814 O O . ALA A 1 100 ? -17.878 -4.670 25.002 1.00 68.25 100 ALA A O 1
ATOM 815 N N . ARG A 1 101 ? -18.765 -2.843 25.950 1.00 69.94 101 ARG A N 1
ATOM 816 C CA . ARG A 1 101 ? -20.152 -3.235 25.688 1.00 69.94 101 ARG A CA 1
ATOM 817 C C . ARG A 1 101 ? -20.392 -3.260 24.174 1.00 69.94 101 ARG A C 1
ATOM 819 O O . ARG A 1 101 ? -19.896 -2.390 23.458 1.00 69.94 101 ARG A O 1
ATOM 826 N N . LYS A 1 102 ? -21.176 -4.236 23.700 1.00 76.44 102 LYS A N 1
ATOM 827 C CA . LYS A 1 102 ? -21.598 -4.343 22.294 1.00 76.44 102 LYS A CA 1
ATOM 828 C C . LYS A 1 102 ? -22.086 -2.981 21.777 1.00 76.44 102 LYS A C 1
ATOM 830 O O . LYS A 1 102 ? -22.887 -2.326 22.450 1.00 76.44 102 LYS A O 1
ATOM 835 N N . ARG A 1 103 ? -21.626 -2.569 20.588 1.00 71.00 103 ARG A N 1
ATOM 836 C CA . ARG A 1 103 ? -22.047 -1.299 19.973 1.00 71.00 103 ARG A CA 1
ATOM 837 C C . ARG A 1 103 ? -23.568 -1.320 19.713 1.00 71.00 103 ARG A C 1
ATOM 839 O O . ARG A 1 103 ? -24.086 -2.340 19.261 1.00 71.00 103 ARG A O 1
ATOM 846 N N . PRO A 1 104 ? -24.298 -0.216 19.962 1.00 65.25 104 PRO A N 1
ATOM 847 C CA . PRO A 1 104 ? -25.764 -0.195 19.886 1.00 65.25 104 PRO A CA 1
ATOM 848 C C . PRO A 1 104 ? -26.330 -0.474 18.482 1.00 65.25 104 PRO A C 1
ATOM 850 O O . PRO A 1 104 ? -27.451 -0.957 18.380 1.00 65.25 104 PRO A O 1
ATOM 853 N N . ASN A 1 105 ? -25.541 -0.247 17.425 1.00 76.50 105 ASN A N 1
ATOM 854 C CA . ASN A 1 105 ? -25.953 -0.428 16.027 1.00 76.50 105 ASN A CA 1
ATOM 855 C C . ASN A 1 105 ? -25.293 -1.631 15.321 1.00 76.50 105 ASN A C 1
ATOM 857 O O . ASN A 1 105 ? -25.383 -1.711 14.102 1.00 76.50 105 ASN A O 1
ATOM 861 N N . SER A 1 106 ? -24.617 -2.542 16.037 1.00 74.56 106 SER A N 1
ATOM 862 C CA . SER A 1 106 ? -24.025 -3.743 15.421 1.00 74.56 106 SER A CA 1
ATOM 863 C C . SER A 1 106 ? -24.858 -5.002 15.665 1.00 74.56 106 SER A C 1
ATOM 865 O O . SER A 1 106 ? -25.514 -5.171 16.702 1.00 74.56 106 SER A O 1
ATOM 867 N N . SER A 1 107 ? -24.817 -5.944 14.724 1.00 81.38 107 SER A N 1
ATOM 868 C CA . SER A 1 107 ? -25.311 -7.302 14.967 1.00 81.38 107 SER A CA 1
ATOM 869 C C . SER A 1 107 ? -24.353 -8.069 15.893 1.00 81.38 107 SER A C 1
ATOM 871 O O . SER A 1 107 ? -23.191 -7.704 16.078 1.00 81.38 107 SER A O 1
ATOM 873 N N . TRP A 1 108 ? -24.830 -9.146 16.526 1.00 75.56 108 TRP A N 1
ATOM 874 C CA . TRP A 1 108 ? -23.939 -10.026 17.299 1.00 75.56 108 TRP A CA 1
ATOM 875 C C . TRP A 1 108 ? -22.892 -10.711 16.409 1.00 75.56 108 TRP A C 1
ATOM 877 O O . TRP A 1 108 ? -21.764 -10.904 16.850 1.00 75.56 108 TRP A O 1
ATOM 887 N N . THR A 1 109 ? -23.238 -11.002 15.153 1.00 77.69 109 THR A N 1
ATOM 888 C CA . THR A 1 109 ? -22.322 -11.571 14.158 1.00 77.69 109 THR A CA 1
ATOM 889 C C . THR A 1 109 ? -21.192 -10.604 13.811 1.00 77.69 109 THR A C 1
ATOM 891 O O . THR A 1 109 ? -20.031 -10.991 13.856 1.00 77.69 109 THR A O 1
ATOM 894 N N . GLU A 1 110 ? -21.496 -9.331 13.545 1.00 74.25 110 GLU A N 1
ATOM 895 C CA . GLU A 1 110 ? -20.477 -8.296 13.301 1.00 74.25 110 GLU A CA 1
ATOM 896 C C . GLU A 1 110 ? -19.577 -8.089 14.521 1.00 74.25 110 GLU A C 1
ATOM 898 O O . GLU A 1 110 ? -18.363 -7.959 14.383 1.00 74.25 110 GLU A O 1
ATOM 903 N N . GLN A 1 111 ? -20.155 -8.107 15.728 1.00 73.50 111 GLN A N 1
ATOM 904 C CA . GLN A 1 111 ? -19.386 -8.013 16.968 1.00 73.50 111 GLN A CA 1
ATOM 905 C C . GLN A 1 111 ? -18.439 -9.213 17.141 1.00 73.50 111 GLN A C 1
ATOM 907 O O . GLN A 1 111 ? -17.301 -9.036 17.569 1.00 73.50 111 GLN A O 1
ATOM 912 N N . TYR A 1 112 ? -18.886 -10.425 16.804 1.00 75.12 112 TYR A N 1
ATOM 913 C CA . TYR A 1 112 ? -18.057 -11.628 16.857 1.00 75.12 112 TYR A CA 1
ATOM 914 C C . TYR A 1 112 ? -16.917 -11.581 15.831 1.00 75.12 112 TYR A C 1
ATOM 916 O O . TYR A 1 112 ? -15.764 -11.795 16.197 1.00 75.12 112 TYR A O 1
ATOM 924 N N . LEU A 1 113 ? -17.212 -11.218 14.577 1.00 74.69 113 LEU A N 1
ATOM 925 C CA . LEU A 1 113 ? -16.199 -11.049 13.528 1.00 74.69 113 LEU A CA 1
ATOM 926 C C . LEU A 1 113 ? -15.165 -9.979 13.904 1.00 74.69 113 LEU A C 1
ATOM 928 O O . LEU A 1 113 ? -13.968 -10.200 13.744 1.00 74.69 113 LEU A O 1
ATOM 932 N N . TYR A 1 114 ? -15.608 -8.858 14.478 1.00 73.44 114 TYR A N 1
ATOM 933 C CA . TYR A 1 114 ? -14.726 -7.813 14.998 1.00 73.44 114 TYR A CA 1
ATOM 934 C C . TYR A 1 114 ? -13.750 -8.353 16.054 1.00 73.44 114 TYR A C 1
ATOM 936 O O . TYR A 1 114 ? -12.548 -8.093 15.978 1.00 73.44 114 TYR A O 1
ATOM 944 N N . LEU A 1 115 ? -14.249 -9.110 17.037 1.00 73.88 115 LEU A N 1
ATOM 945 C CA . LEU A 1 115 ? -13.426 -9.680 18.108 1.00 73.88 115 LEU A CA 1
ATOM 946 C C . LEU A 1 115 ? -12.438 -10.723 17.571 1.00 73.88 115 LEU A C 1
ATOM 948 O O . LEU A 1 115 ? -11.267 -10.678 17.938 1.00 73.88 115 LEU A O 1
ATOM 952 N N . MET A 1 116 ? -12.877 -11.584 16.650 1.00 72.56 116 MET A N 1
ATOM 953 C CA . MET A 1 116 ? -12.020 -12.566 15.976 1.00 72.56 116 MET A CA 1
ATOM 954 C C . MET A 1 116 ? -10.886 -11.898 15.190 1.00 72.56 116 MET A C 1
ATOM 956 O O . MET A 1 116 ? -9.727 -12.273 15.330 1.00 72.56 116 MET A O 1
ATOM 960 N N . CYS A 1 117 ? -11.190 -10.858 14.409 1.00 67.94 117 CYS A N 1
ATOM 961 C CA . CYS A 1 117 ? -10.181 -10.097 13.669 1.00 67.94 117 CYS A CA 1
ATOM 962 C C . CYS A 1 117 ? -9.225 -9.317 14.593 1.00 67.94 117 CYS A C 1
ATOM 964 O O . CYS A 1 117 ? -8.094 -9.008 14.202 1.00 67.94 117 CYS A O 1
ATOM 966 N N . SER A 1 118 ? -9.670 -8.979 15.808 1.00 64.75 118 SER A N 1
ATOM 967 C CA . SER A 1 118 ? -8.876 -8.278 16.830 1.00 64.75 118 SER A CA 1
ATOM 968 C C . SER A 1 118 ? -7.918 -9.181 17.595 1.00 64.75 118 SER A C 1
ATOM 970 O O . SER A 1 118 ? -6.954 -8.679 18.180 1.00 64.75 118 SER A O 1
ATOM 972 N N . ASP A 1 119 ? -8.163 -10.487 17.600 1.00 64.62 119 ASP A N 1
ATOM 973 C CA . ASP A 1 119 ? -7.323 -11.442 18.300 1.00 64.62 119 ASP A CA 1
ATOM 974 C C . ASP A 1 119 ? -6.013 -11.675 17.531 1.00 64.62 119 ASP A C 1
ATOM 976 O O . ASP A 1 119 ? -5.986 -12.210 16.419 1.00 64.62 119 ASP A O 1
ATOM 980 N N . LYS A 1 120 ? -4.893 -11.262 18.137 1.00 57.69 120 LYS A N 1
ATOM 981 C CA . LYS A 1 120 ? -3.556 -11.439 17.555 1.00 57.69 120 LYS A CA 1
ATOM 982 C C . LYS A 1 120 ? -3.144 -12.913 17.469 1.00 57.69 120 LYS A C 1
ATOM 984 O O . LYS A 1 120 ? -2.278 -13.220 16.660 1.00 57.69 120 LYS A O 1
ATOM 989 N N . SER A 1 121 ? -3.760 -13.814 18.241 1.00 50.09 121 SER A N 1
ATOM 990 C CA . SER A 1 121 ? -3.471 -15.256 18.195 1.00 50.09 121 SER A CA 1
ATOM 991 C C . SER A 1 121 ? -3.934 -15.925 16.897 1.00 50.09 121 SER A C 1
ATOM 993 O O . SER A 1 121 ? -3.373 -16.937 16.485 1.00 50.09 121 SER A O 1
ATOM 995 N N . CYS A 1 122 ? -4.921 -15.331 16.221 1.00 52.09 122 CYS A N 1
ATOM 996 C CA . CYS A 1 122 ? -5.442 -15.804 14.942 1.00 52.09 122 CYS A CA 1
ATOM 997 C C . CYS A 1 122 ? -4.705 -15.198 13.735 1.00 52.09 122 CYS A C 1
ATOM 999 O O . CYS A 1 122 ? -4.938 -15.619 12.601 1.00 52.09 122 CYS A O 1
ATOM 1001 N N . ARG A 1 123 ? -3.809 -14.219 13.949 1.00 52.47 123 ARG A N 1
ATOM 1002 C CA . ARG A 1 123 ? -2.958 -13.678 12.883 1.00 52.47 123 ARG A CA 1
ATOM 1003 C C . ARG A 1 123 ? -1.663 -14.481 12.819 1.00 52.47 123 ARG A C 1
ATOM 1005 O O . ARG A 1 123 ? -1.054 -14.717 13.861 1.00 52.47 123 ARG A O 1
ATOM 1012 N N . PRO A 1 124 ? -1.191 -14.865 11.622 1.00 42.75 124 PRO A N 1
ATOM 1013 C CA . PRO A 1 124 ? 0.125 -15.466 11.505 1.00 42.75 124 PRO A CA 1
ATOM 1014 C C . PRO A 1 124 ? 1.166 -14.470 12.033 1.00 42.75 124 PRO A C 1
ATOM 1016 O O . PRO A 1 124 ? 1.373 -13.405 11.447 1.00 42.75 124 PRO A O 1
ATOM 1019 N N . LEU A 1 125 ? 1.796 -14.823 13.158 1.00 40.53 125 LEU A N 1
ATOM 1020 C CA . LEU A 1 125 ? 2.977 -14.160 13.707 1.00 40.53 125 LEU A CA 1
ATOM 1021 C C . LEU A 1 125 ? 4.136 -14.385 12.727 1.00 40.53 125 LEU A C 1
ATOM 1023 O O . LEU A 1 125 ? 4.935 -15.304 12.876 1.00 40.53 125 LEU A O 1
ATOM 1027 N N . GLY A 1 126 ? 4.179 -13.592 11.661 1.00 40.56 126 GLY A N 1
ATOM 1028 C CA . GLY A 1 126 ? 5.343 -13.512 10.790 1.00 40.56 126 GLY A CA 1
ATOM 1029 C C . GLY A 1 126 ? 6.389 -12.581 11.406 1.00 40.56 126 GLY A C 1
ATOM 1030 O O . GLY A 1 126 ? 6.005 -11.627 12.087 1.00 40.56 126 GLY A O 1
ATOM 1031 N N . PRO A 1 127 ? 7.695 -12.805 11.165 1.00 37.69 127 PRO A N 1
ATOM 1032 C CA . PRO A 1 127 ? 8.727 -11.836 11.530 1.00 37.69 127 PRO A CA 1
ATOM 1033 C C . PRO A 1 127 ? 8.490 -10.510 10.782 1.00 37.69 127 PRO A C 1
ATOM 1035 O O . PRO A 1 127 ? 7.532 -10.384 10.018 1.00 37.69 127 PRO A O 1
ATOM 1038 N N . ALA A 1 128 ? 9.343 -9.505 10.987 1.00 43.94 128 ALA A N 1
ATOM 1039 C CA . ALA A 1 128 ? 9.340 -8.278 10.189 1.00 43.94 128 ALA A CA 1
ATOM 1040 C C . ALA A 1 128 ? 9.589 -8.613 8.702 1.00 43.94 128 ALA A C 1
ATOM 1042 O O . ALA A 1 128 ? 10.717 -8.593 8.222 1.00 43.94 128 ALA A O 1
ATOM 1043 N N . VAL A 1 129 ? 8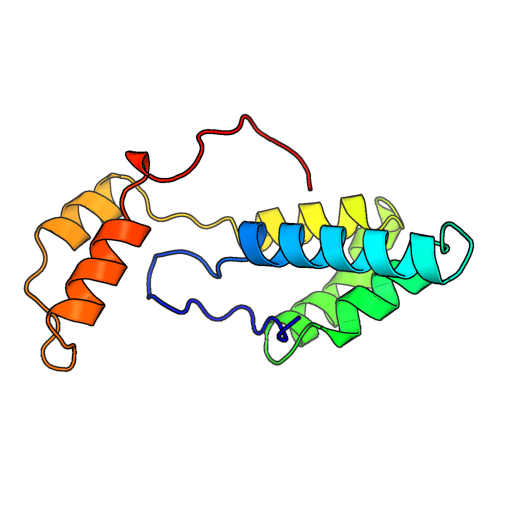.539 -9.021 7.991 1.00 46.09 129 VAL A N 1
ATOM 1044 C CA . VAL A 1 129 ? 8.579 -9.355 6.574 1.00 46.09 129 VAL A CA 1
ATOM 1045 C C . VAL A 1 129 ? 8.188 -8.091 5.836 1.00 46.09 129 VAL A C 1
ATOM 1047 O O . VAL A 1 129 ? 7.034 -7.658 5.884 1.00 46.09 129 VAL A O 1
ATOM 1050 N N . HIS A 1 130 ? 9.192 -7.497 5.205 1.00 56.41 130 HIS A N 1
ATOM 1051 C CA . HIS A 1 130 ? 9.015 -6.514 4.154 1.00 56.41 130 HIS A CA 1
ATOM 1052 C C . HIS A 1 130 ? 8.094 -7.099 3.062 1.00 56.41 130 HIS A C 1
ATOM 1054 O O . HIS A 1 130 ? 8.244 -8.263 2.692 1.00 56.41 130 HIS A O 1
ATOM 1060 N N . LEU A 1 131 ? 7.098 -6.324 2.621 1.00 56.25 131 LEU A N 1
ATOM 1061 C CA . LEU A 1 131 ? 6.274 -6.605 1.436 1.00 56.25 131 LEU A CA 1
ATOM 1062 C C . LEU A 1 131 ? 7.082 -6.455 0.152 1.00 56.25 131 LEU A C 1
ATOM 1064 O O . LEU A 1 131 ? 7.918 -5.526 0.127 1.00 56.25 131 LEU A O 1
#